Prote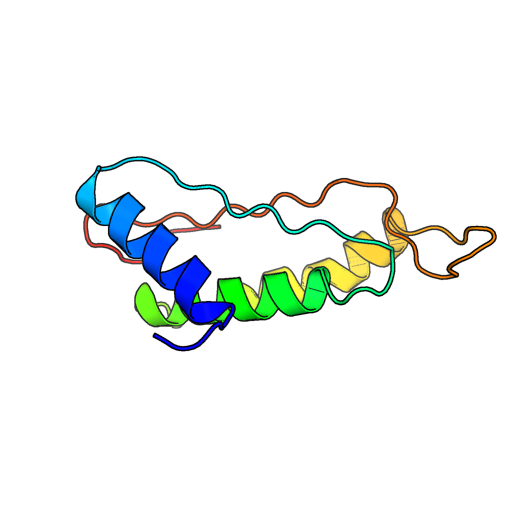in AF-A0A1J3HK10-F1 (afdb_monomer)

Foldseek 3Di:
DDDDLLVVLVVQLVCCLVVVDHDDDDQDDDVPPCSVVSVLVSVVSLCVQQVDPDVPSVVVVVCVVVQQVVAFDCDPVDHRHGPDDDDDDWDHDNVSHTDDD

Structure (mmCIF, N/CA/C/O backbone):
data_AF-A0A1J3HK10-F1
#
_entry.id   AF-A0A1J3HK10-F1
#
loop_
_atom_site.group_PDB
_atom_site.id
_atom_site.type_symbol
_atom_site.label_atom_id
_atom_site.label_alt_id
_atom_site.label_comp_id
_atom_site.label_asym_id
_atom_site.label_entity_id
_atom_site.label_seq_id
_atom_site.pdbx_PDB_ins_code
_atom_site.Cartn_x
_atom_site.Cartn_y
_atom_site.Cartn_z
_atom_site.occupancy
_atom_site.B_iso_or_equiv
_atom_site.auth_seq_id
_atom_site.auth_comp_id
_atom_site.auth_asym_id
_atom_site.auth_atom_id
_atom_site.pdbx_PDB_model_num
ATOM 1 N N . ASP A 1 1 ? -13.371 -15.094 5.479 1.00 63.94 1 ASP A N 1
ATOM 2 C CA . ASP A 1 1 ? -13.364 -14.186 4.315 1.00 63.94 1 ASP A CA 1
ATOM 3 C C . ASP A 1 1 ? -12.588 -14.748 3.144 1.00 63.94 1 ASP A C 1
ATOM 5 O O . ASP A 1 1 ? -11.699 -15.571 3.341 1.00 63.94 1 ASP A O 1
ATOM 9 N N . ALA A 1 2 ? -12.958 -14.339 1.930 1.00 87.38 2 ALA A N 1
ATOM 10 C CA . ALA A 1 2 ? -12.249 -14.712 0.711 1.00 87.38 2 ALA A CA 1
ATOM 11 C C . ALA A 1 2 ? -10.954 -13.885 0.561 1.00 87.38 2 ALA A C 1
ATOM 13 O O . ALA A 1 2 ? -10.940 -12.714 0.951 1.00 87.38 2 ALA A O 1
ATOM 14 N N . PRO A 1 3 ? -9.876 -14.445 -0.015 1.00 94.31 3 PRO A N 1
ATOM 15 C CA . PRO A 1 3 ? -8.631 -13.710 -0.220 1.00 94.31 3 PRO A CA 1
ATOM 16 C C . PRO A 1 3 ? -8.836 -12.471 -1.107 1.00 94.31 3 PRO A C 1
ATOM 18 O O . PRO A 1 3 ? -9.219 -12.592 -2.270 1.00 94.31 3 PRO A O 1
ATOM 21 N N . HIS A 1 4 ? -8.568 -11.281 -0.562 1.00 95.25 4 HIS A N 1
ATOM 22 C CA . HIS A 1 4 ? -8.660 -10.008 -1.280 1.00 95.25 4 HIS A CA 1
ATOM 23 C C . HIS A 1 4 ? -7.724 -8.957 -0.661 1.00 95.25 4 HIS A C 1
ATOM 25 O O . HIS A 1 4 ? -7.487 -8.978 0.546 1.00 95.25 4 HIS A O 1
ATOM 31 N N . VAL A 1 5 ? -7.239 -7.987 -1.448 1.00 96.00 5 VAL A N 1
ATOM 32 C CA . VAL A 1 5 ? -6.398 -6.880 -0.935 1.00 96.00 5 VAL A CA 1
ATOM 33 C C . VAL A 1 5 ? -7.108 -6.072 0.161 1.00 96.00 5 VAL A C 1
ATOM 35 O O . VAL A 1 5 ? -6.494 -5.673 1.145 1.00 96.00 5 VAL A O 1
ATOM 38 N N . TYR A 1 6 ? -8.428 -5.928 0.044 1.00 95.50 6 TYR A N 1
ATOM 39 C CA . TYR A 1 6 ? -9.277 -5.268 1.045 1.00 95.50 6 TYR A CA 1
ATOM 40 C C . TYR A 1 6 ? -9.315 -6.013 2.378 1.00 95.50 6 TYR A C 1
ATOM 42 O O . TYR A 1 6 ? -9.396 -5.372 3.417 1.00 95.50 6 TYR A O 1
ATOM 50 N N . ALA A 1 7 ? -9.206 -7.346 2.372 1.00 96.44 7 ALA A N 1
ATOM 51 C CA . ALA A 1 7 ? -9.159 -8.114 3.614 1.00 96.44 7 ALA A CA 1
ATOM 52 C C . ALA A 1 7 ? -7.873 -7.808 4.400 1.00 96.44 7 ALA A C 1
ATOM 54 O O . ALA A 1 7 ? -7.917 -7.647 5.614 1.00 96.44 7 ALA A O 1
ATOM 55 N N . VAL A 1 8 ? -6.738 -7.655 3.705 1.00 96.62 8 VAL A N 1
ATOM 56 C CA . VAL A 1 8 ? -5.457 -7.274 4.327 1.00 96.62 8 VAL A CA 1
ATOM 57 C C . VAL A 1 8 ? -5.502 -5.833 4.834 1.00 96.62 8 VAL A C 1
ATOM 59 O O . VAL A 1 8 ? -5.103 -5.567 5.964 1.00 96.62 8 VAL A O 1
ATOM 62 N N . ALA A 1 9 ? -6.008 -4.906 4.017 1.00 96.00 9 ALA A N 1
ATOM 63 C CA . ALA A 1 9 ? -6.133 -3.501 4.394 1.00 96.00 9 ALA A CA 1
ATOM 64 C C . ALA A 1 9 ? -7.104 -3.294 5.572 1.00 96.00 9 ALA A C 1
ATOM 66 O O . ALA A 1 9 ? -6.796 -2.537 6.488 1.00 96.00 9 ALA A O 1
ATOM 67 N N . GLY A 1 10 ? -8.236 -4.005 5.582 1.00 95.75 10 GLY A N 1
ATOM 68 C CA . GLY A 1 10 ? -9.207 -3.989 6.677 1.00 95.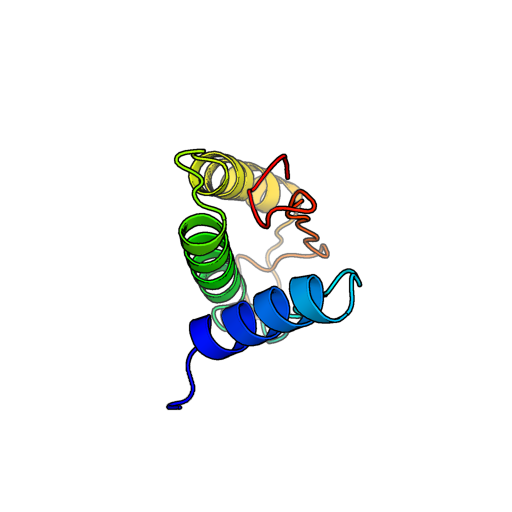75 10 GLY A CA 1
ATOM 69 C C . GLY A 1 10 ? -8.629 -4.543 7.969 1.00 95.75 10 GLY A C 1
ATOM 70 O O . GLY A 1 10 ? -8.681 -3.863 8.983 1.00 95.75 10 GLY A O 1
ATOM 71 N N . ALA A 1 11 ? -7.970 -5.704 7.914 1.00 96.69 11 ALA A N 1
ATOM 72 C CA . ALA A 1 11 ? -7.306 -6.269 9.085 1.00 96.69 11 ALA A CA 1
ATOM 73 C C . ALA A 1 11 ? -6.240 -5.322 9.665 1.00 96.69 11 ALA A C 1
ATOM 75 O O . ALA A 1 11 ? -6.142 -5.182 10.880 1.00 96.69 11 ALA A O 1
ATOM 76 N N . ALA A 1 12 ? -5.468 -4.638 8.812 1.00 97.12 12 ALA A N 1
ATOM 77 C CA . ALA A 1 12 ? -4.508 -3.634 9.262 1.00 97.12 12 ALA A CA 1
ATOM 78 C C . ALA A 1 12 ? -5.201 -2.427 9.920 1.00 97.12 12 ALA A C 1
ATOM 80 O O . ALA A 1 12 ? -4.767 -1.972 10.974 1.00 97.12 12 ALA A O 1
ATOM 81 N N . TYR A 1 13 ? -6.284 -1.913 9.335 1.00 96.44 13 TYR A N 1
ATOM 82 C CA . TYR A 1 13 ? -7.043 -0.808 9.924 1.00 96.44 13 TYR A CA 1
ATOM 83 C C . TYR A 1 13 ? -7.662 -1.192 11.277 1.00 96.44 13 TYR A C 1
ATOM 85 O O . TYR A 1 13 ? -7.507 -0.463 12.256 1.00 96.44 13 TYR A O 1
ATOM 93 N N . ASP A 1 14 ? -8.303 -2.357 11.353 1.00 96.69 14 ASP A N 1
ATOM 94 C CA . ASP A 1 14 ? -8.937 -2.849 12.575 1.00 96.69 14 ASP A CA 1
ATOM 95 C C . ASP A 1 14 ? -7.903 -3.044 13.689 1.00 96.69 14 ASP A C 1
ATOM 97 O O . ASP A 1 14 ? -8.115 -2.603 14.817 1.00 96.69 14 ASP A O 1
ATOM 101 N N . GLU A 1 15 ? -6.746 -3.634 13.371 1.00 97.62 15 GLU A N 1
ATOM 102 C CA . GLU A 1 15 ? -5.661 -3.835 14.334 1.00 97.62 15 GLU A CA 1
ATOM 103 C C . GLU A 1 15 ? -5.042 -2.512 14.797 1.00 97.62 15 GLU A C 1
ATOM 105 O O . GLU A 1 15 ? -4.758 -2.342 15.982 1.00 97.62 15 GLU A O 1
ATOM 110 N N . MET A 1 16 ? -4.878 -1.546 13.886 1.00 97.25 16 MET A N 1
ATOM 111 C CA . MET A 1 16 ? -4.404 -0.202 14.219 1.00 97.25 16 MET A CA 1
ATOM 112 C C . MET A 1 16 ? -5.322 0.478 15.239 1.00 97.25 16 MET A C 1
ATOM 114 O O . MET A 1 16 ? -4.832 1.048 16.212 1.00 97.25 16 MET A O 1
ATOM 118 N N . MET A 1 17 ? -6.639 0.395 15.030 1.00 96.19 17 MET A N 1
ATOM 119 C CA . MET A 1 17 ? -7.640 0.987 15.921 1.00 96.19 17 MET A CA 1
ATOM 120 C C . MET A 1 17 ? -7.776 0.224 17.243 1.00 96.19 17 MET A C 1
ATOM 122 O O . MET A 1 17 ? -8.029 0.833 18.277 1.00 96.19 17 MET A O 1
ATOM 126 N N . ARG A 1 18 ? -7.611 -1.103 17.217 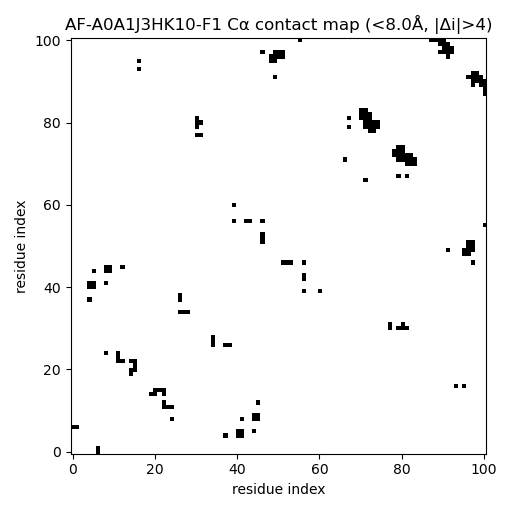1.00 97.19 18 ARG A N 1
ATOM 127 C CA . ARG A 1 18 ? -7.760 -1.983 18.384 1.00 97.19 18 ARG A CA 1
ATOM 128 C C . ARG A 1 18 ? -6.571 -1.912 19.338 1.00 97.19 18 ARG A C 1
ATOM 130 O O . ARG A 1 18 ? -6.767 -1.930 20.548 1.00 97.19 18 ARG A O 1
ATOM 137 N N . GLU A 1 19 ? -5.356 -1.864 18.799 1.00 96.75 19 GLU A N 1
ATOM 138 C CA . GLU A 1 19 ? -4.109 -1.916 19.574 1.00 96.75 19 GLU A CA 1
ATOM 139 C C . GLU A 1 19 ? -3.426 -0.549 19.725 1.00 96.75 19 GLU A C 1
ATOM 141 O O . GLU A 1 19 ? -2.369 -0.470 20.351 1.00 96.75 19 GLU A O 1
ATOM 146 N N . GLU A 1 20 ? -3.985 0.504 19.119 1.00 95.44 20 GLU A N 1
ATOM 147 C CA . GLU A 1 20 ? -3.414 1.860 19.074 1.00 95.44 20 GLU A CA 1
ATOM 148 C C . GLU A 1 20 ? -1.959 1.877 18.559 1.00 95.44 20 GLU A C 1
ATOM 150 O O . GLU A 1 20 ? -1.098 2.624 19.032 1.00 95.44 20 GLU A O 1
ATOM 155 N N . LYS A 1 21 ? -1.663 1.017 17.576 1.00 96.81 21 LYS A N 1
ATOM 156 C CA . LYS A 1 21 ? -0.324 0.842 16.994 1.00 96.81 21 LYS A CA 1
ATOM 157 C C . LYS A 1 21 ? -0.341 1.016 15.486 1.00 96.81 21 LYS A C 1
ATOM 159 O O . LYS A 1 21 ? -1.140 0.395 14.789 1.00 96.81 21 LYS A O 1
ATOM 164 N N . ASN A 1 22 ? 0.622 1.786 14.985 1.00 96.06 22 ASN A N 1
ATOM 165 C CA . ASN A 1 22 ? 0.840 1.971 13.552 1.00 96.06 22 ASN A CA 1
ATOM 166 C C . ASN A 1 22 ? 1.079 0.627 12.851 1.00 96.06 22 ASN A C 1
ATOM 168 O O . ASN A 1 22 ? 1.820 -0.220 13.352 1.00 96.06 22 ASN A O 1
ATOM 172 N N . GLN A 1 23 ? 0.492 0.470 11.666 1.00 97.69 23 GLN A N 1
ATOM 173 C CA . GLN A 1 23 ? 0.612 -0.734 10.847 1.00 97.69 23 GLN A CA 1
ATOM 174 C C . GLN A 1 23 ? 1.389 -0.451 9.566 1.00 97.69 23 GLN A C 1
ATOM 176 O O . GLN A 1 23 ? 1.457 0.683 9.094 1.00 97.69 23 GLN A O 1
ATOM 181 N N . SER A 1 24 ? 1.966 -1.501 8.985 1.00 96.69 24 SER A N 1
ATOM 182 C CA . SER A 1 24 ? 2.646 -1.417 7.693 1.00 96.69 24 SER A CA 1
ATOM 183 C C . SER A 1 24 ? 2.199 -2.551 6.782 1.00 96.69 24 SER A C 1
ATOM 185 O O . SER A 1 24 ? 2.130 -3.707 7.198 1.00 96.69 24 SER A O 1
ATOM 187 N N 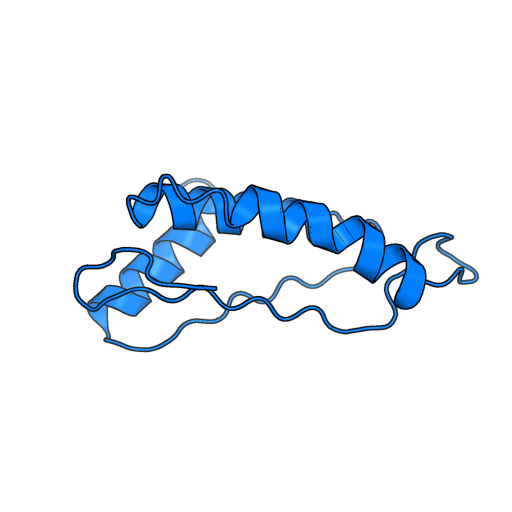. ILE A 1 25 ? 1.898 -2.214 5.529 1.00 96.12 25 ILE A N 1
ATOM 188 C CA . ILE A 1 25 ? 1.575 -3.178 4.478 1.00 96.12 25 ILE A CA 1
ATOM 189 C C . ILE A 1 25 ? 2.742 -3.182 3.497 1.00 96.12 25 ILE A C 1
ATOM 191 O O . ILE A 1 25 ? 3.054 -2.163 2.881 1.00 96.12 25 ILE A O 1
ATOM 195 N N . ILE A 1 26 ? 3.395 -4.333 3.349 1.00 96.06 26 ILE A N 1
ATOM 196 C CA . ILE A 1 26 ? 4.548 -4.493 2.461 1.00 96.06 26 ILE A CA 1
ATOM 197 C C . ILE A 1 26 ? 4.099 -5.221 1.198 1.00 96.06 26 ILE A C 1
ATOM 199 O O . ILE A 1 26 ? 3.666 -6.370 1.252 1.00 96.06 26 ILE A O 1
ATOM 203 N N . ILE A 1 27 ? 4.240 -4.558 0.048 1.00 94.56 27 ILE A N 1
ATOM 204 C CA . ILE A 1 27 ? 3.912 -5.124 -1.263 1.00 94.56 27 ILE A CA 1
ATOM 205 C C . ILE A 1 27 ? 5.213 -5.378 -2.021 1.00 94.56 27 ILE A C 1
ATOM 207 O O . ILE A 1 27 ? 5.907 -4.451 -2.440 1.00 94.56 27 ILE A O 1
ATOM 211 N N . SER A 1 28 ? 5.542 -6.652 -2.205 1.00 93.44 28 SER A N 1
ATOM 212 C CA . SER A 1 28 ? 6.754 -7.107 -2.885 1.00 93.44 28 SER A CA 1
ATOM 213 C C . SER A 1 28 ? 6.420 -7.907 -4.147 1.00 93.44 28 SER A C 1
ATOM 215 O O . SER A 1 28 ? 5.276 -8.285 -4.386 1.00 93.44 28 SER A O 1
ATOM 217 N N . GLY A 1 29 ? 7.420 -8.104 -5.008 1.00 90.94 29 GLY A N 1
ATOM 218 C CA . GLY A 1 29 ? 7.269 -8.820 -6.274 1.00 90.94 29 GLY A CA 1
ATOM 219 C C . GLY A 1 29 ? 8.125 -8.236 -7.393 1.00 90.94 29 GLY A C 1
ATOM 220 O O . GLY A 1 29 ? 8.661 -7.127 -7.286 1.00 90.94 29 GLY A O 1
ATOM 221 N N . GLU A 1 30 ? 8.235 -8.969 -8.495 1.00 86.88 30 GLU A N 1
ATOM 222 C CA . GLU A 1 30 ? 8.994 -8.539 -9.669 1.00 86.88 30 GLU A CA 1
ATOM 223 C C . GLU A 1 30 ? 8.381 -7.300 -10.340 1.00 86.88 30 GLU A C 1
ATOM 225 O O . GLU A 1 30 ? 7.241 -6.891 -10.080 1.00 86.88 30 GLU A O 1
ATOM 230 N N . SER A 1 31 ? 9.169 -6.627 -11.175 1.00 81.12 31 SER A N 1
ATOM 231 C CA . SER A 1 31 ? 8.688 -5.461 -11.912 1.00 81.12 31 SER A CA 1
ATOM 232 C C . SER A 1 31 ? 7.600 -5.880 -12.907 1.00 81.12 31 SER A C 1
ATOM 234 O O . SER A 1 31 ? 7.828 -6.772 -13.717 1.00 81.12 31 SER A O 1
ATOM 236 N N . GLY A 1 32 ? 6.424 -5.246 -12.842 1.00 79.56 32 GLY A N 1
ATOM 237 C CA . GLY A 1 32 ? 5.233 -5.641 -13.609 1.00 79.56 32 GLY A CA 1
ATOM 238 C C . GLY A 1 32 ? 4.264 -6.586 -12.882 1.00 79.56 32 GLY A C 1
ATOM 239 O O . GLY A 1 32 ? 3.159 -6.786 -13.364 1.00 79.56 32 GLY A O 1
ATOM 240 N N . ALA A 1 33 ? 4.598 -7.093 -11.688 1.00 87.88 33 ALA A N 1
ATOM 241 C CA . ALA A 1 33 ? 3.743 -8.019 -10.927 1.00 87.88 33 ALA A CA 1
ATOM 242 C C . ALA A 1 33 ? 2.477 -7.387 -10.296 1.00 87.88 33 A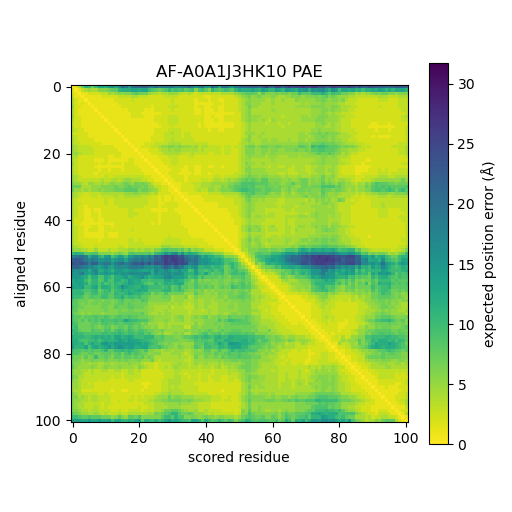LA A C 1
ATOM 244 O O . ALA A 1 33 ? 1.823 -8.015 -9.471 1.00 87.88 33 ALA A O 1
ATOM 245 N N . GLY A 1 34 ? 2.151 -6.132 -10.624 1.00 89.56 34 GLY A N 1
ATOM 246 C CA . GLY A 1 34 ? 0.960 -5.444 -10.107 1.00 89.56 34 GLY A CA 1
ATOM 247 C C . GLY A 1 34 ? 1.134 -4.702 -8.776 1.00 89.56 34 GLY A C 1
ATOM 248 O O . GLY A 1 34 ? 0.149 -4.225 -8.232 1.00 89.56 34 GLY A O 1
ATOM 249 N N . LYS A 1 35 ? 2.362 -4.538 -8.256 1.00 90.50 35 LYS A N 1
ATOM 250 C CA . LYS A 1 35 ? 2.611 -3.874 -6.955 1.00 90.50 35 LYS A CA 1
ATOM 251 C C . LYS A 1 35 ? 1.938 -2.499 -6.817 1.00 90.50 35 LYS A C 1
ATOM 253 O O . LYS A 1 35 ? 1.295 -2.233 -5.806 1.00 90.50 35 LYS A O 1
ATOM 258 N N . THR A 1 36 ? 2.089 -1.643 -7.829 1.00 85.62 36 THR A N 1
ATOM 259 C CA . THR A 1 36 ? 1.521 -0.284 -7.847 1.00 85.62 36 THR A CA 1
ATOM 260 C C . THR A 1 36 ? -0.007 -0.309 -7.833 1.00 85.62 36 THR A C 1
ATOM 262 O O . THR A 1 36 ? -0.620 0.439 -7.075 1.00 85.62 36 THR A O 1
ATOM 265 N N . G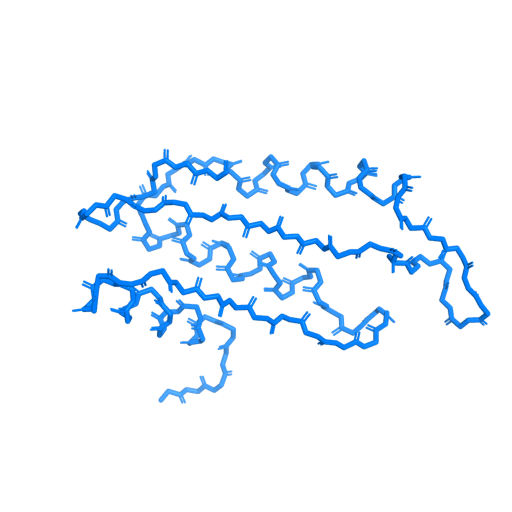LU A 1 37 ? -0.620 -1.208 -8.605 1.00 87.31 37 GLU A N 1
ATOM 266 C CA . GLU A 1 37 ? -2.078 -1.369 -8.647 1.00 87.31 37 GLU A CA 1
ATOM 267 C C . GLU A 1 37 ? -2.619 -1.925 -7.326 1.00 87.31 37 GLU A C 1
ATOM 269 O O . GLU A 1 37 ? -3.597 -1.412 -6.792 1.00 87.31 37 GLU A O 1
ATOM 274 N N . THR A 1 38 ? -1.945 -2.913 -6.732 1.00 93.00 38 THR A N 1
ATOM 275 C CA . THR A 1 38 ? -2.312 -3.441 -5.410 1.00 93.00 38 THR A CA 1
ATOM 276 C C . THR A 1 38 ? -2.245 -2.354 -4.337 1.00 93.00 38 THR A C 1
ATOM 278 O O . THR A 1 38 ? -3.158 -2.251 -3.520 1.00 93.00 38 THR A O 1
ATOM 281 N N . ALA A 1 39 ? -1.204 -1.513 -4.353 1.00 90.75 39 ALA A N 1
ATOM 282 C CA . ALA A 1 39 ? -1.080 -0.395 -3.419 1.00 90.75 39 ALA A CA 1
ATOM 283 C C . ALA A 1 39 ? -2.237 0.600 -3.582 1.00 90.75 39 ALA A C 1
ATOM 285 O O . ALA A 1 39 ? -2.834 1.009 -2.592 1.00 90.75 39 ALA A O 1
ATOM 286 N N . LYS A 1 40 ? -2.597 0.935 -4.827 1.00 87.38 40 LYS A N 1
ATOM 287 C CA . LYS A 1 40 ? -3.732 1.811 -5.148 1.00 87.38 40 LYS A CA 1
ATOM 288 C C . LYS A 1 40 ? -5.053 1.288 -4.580 1.00 87.38 40 LYS A C 1
ATOM 290 O O . LYS A 1 40 ? -5.765 2.044 -3.933 1.00 87.38 40 LYS A O 1
ATOM 295 N N . TYR A 1 41 ? -5.368 0.008 -4.775 1.00 91.62 41 TYR A N 1
ATOM 296 C CA . TYR A 1 41 ? -6.599 -0.579 -4.233 1.00 91.62 41 TYR A CA 1
ATOM 297 C C . TYR A 1 41 ? -6.608 -0.630 -2.700 1.00 91.62 41 TYR A C 1
ATOM 299 O O . TYR A 1 41 ? -7.654 -0.428 -2.086 1.00 91.62 41 TYR A O 1
ATOM 307 N N . ALA A 1 42 ? -5.458 -0.884 -2.068 1.00 92.75 42 ALA A N 1
ATOM 308 C CA . ALA A 1 42 ? -5.351 -0.843 -0.611 1.00 92.75 42 ALA A CA 1
ATOM 309 C C . ALA A 1 42 ? -5.628 0.567 -0.059 1.00 92.75 42 ALA A C 1
ATOM 311 O O . ALA A 1 42 ? -6.373 0.694 0.910 1.00 92.75 42 ALA A O 1
ATOM 312 N N . MET A 1 43 ? -5.081 1.611 -0.694 1.00 89.62 43 MET A N 1
ATOM 313 C CA . MET A 1 43 ? -5.320 3.005 -0.297 1.00 89.62 43 MET A CA 1
ATOM 314 C C . MET A 1 43 ? -6.787 3.407 -0.480 1.00 89.62 43 MET A C 1
ATOM 316 O O . MET A 1 43 ? -7.395 3.843 0.489 1.00 89.62 43 MET A O 1
ATOM 320 N N . GLN A 1 44 ? -7.393 3.112 -1.637 1.00 88.38 44 GLN A N 1
ATOM 321 C CA . GLN A 1 44 ? -8.824 3.351 -1.899 1.00 88.38 44 GLN A CA 1
ATOM 322 C C . GLN A 1 44 ? -9.735 2.776 -0.815 1.00 88.38 44 GLN A C 1
ATOM 324 O O . GLN A 1 44 ? -10.707 3.398 -0.386 1.00 88.38 44 GLN A O 1
ATOM 329 N N . TYR A 1 45 ? -9.424 1.562 -0.366 1.00 91.88 45 TYR A N 1
ATOM 330 C CA . TYR A 1 45 ? -10.197 0.905 0.676 1.00 91.88 45 TYR A CA 1
ATOM 331 C C . TYR A 1 45 ? -10.012 1.573 2.045 1.00 91.88 45 TYR A C 1
ATOM 333 O O . TYR A 1 45 ? -10.988 1.816 2.754 1.00 91.88 45 TYR A O 1
ATOM 341 N N . LEU A 1 46 ? -8.771 1.910 2.402 1.00 91.50 46 LEU A N 1
ATOM 342 C CA . LEU A 1 46 ? -8.442 2.635 3.631 1.00 91.50 46 LEU A CA 1
ATOM 343 C C . LEU A 1 46 ? -9.079 4.035 3.668 1.00 91.50 46 LEU A C 1
ATOM 345 O O . LEU A 1 46 ? -9.555 4.466 4.718 1.00 91.50 46 LEU A O 1
ATOM 349 N N . GLU A 1 47 ? -9.161 4.711 2.522 1.00 87.94 47 GLU A N 1
ATOM 350 C CA . GLU A 1 47 ? -9.860 5.989 2.373 1.00 87.94 47 GLU A CA 1
ATOM 351 C C . GLU A 1 47 ? -11.359 5.882 2.619 1.00 87.94 47 GLU A C 1
ATOM 353 O O . GLU A 1 47 ? -11.925 6.675 3.383 1.00 87.94 47 GLU A O 1
ATOM 358 N N . ALA A 1 48 ? -11.985 4.861 2.033 1.00 89.06 48 ALA A N 1
ATOM 359 C CA . ALA A 1 48 ? -13.400 4.584 2.230 1.00 89.06 48 ALA A CA 1
ATOM 360 C C . ALA A 1 48 ? -13.730 4.295 3.706 1.00 89.06 48 ALA A C 1
ATOM 362 O O . ALA A 1 48 ? -14.738 4.792 4.213 1.00 89.06 48 ALA A O 1
ATOM 363 N N . LEU A 1 49 ? -12.874 3.546 4.412 1.00 89.56 49 LEU A N 1
ATOM 364 C CA . LEU A 1 49 ? -13.035 3.272 5.847 1.00 89.56 49 LEU A CA 1
ATOM 365 C C . LEU A 1 49 ? -12.857 4.526 6.709 1.00 89.56 49 LEU A C 1
ATOM 367 O O . LEU A 1 49 ? -13.629 4.754 7.639 1.00 89.56 49 LEU A O 1
ATOM 371 N N . GLY A 1 50 ? -11.876 5.365 6.376 1.00 85.06 50 GLY A N 1
ATOM 372 C CA . GLY A 1 50 ? -11.558 6.580 7.122 1.00 85.06 50 GLY A CA 1
ATOM 373 C C . GLY A 1 50 ? -12.536 7.742 6.936 1.00 85.06 50 GLY A C 1
ATOM 374 O O . GLY A 1 50 ? -12.276 8.843 7.432 1.00 85.06 50 GLY A O 1
ATOM 375 N N . GLY A 1 51 ? -13.637 7.539 6.203 1.00 77.38 51 GLY A N 1
ATOM 376 C CA . GLY A 1 51 ? -14.652 8.560 5.929 1.00 77.38 51 GLY A CA 1
ATOM 377 C C . GLY A 1 51 ? -14.125 9.751 5.122 1.00 77.38 51 GLY A C 1
ATOM 378 O O . GLY A 1 51 ? -14.683 10.848 5.208 1.00 77.38 51 GLY A O 1
ATOM 379 N N . GLY A 1 52 ? -13.029 9.563 4.384 1.00 63.81 52 GLY A N 1
ATOM 380 C CA . GLY A 1 52 ? -12.391 10.611 3.602 1.00 63.81 52 GLY A CA 1
ATOM 381 C C . GLY A 1 52 ? -13.065 10.788 2.243 1.00 63.81 52 GLY A C 1
ATOM 382 O O . GLY A 1 52 ? -13.035 9.893 1.414 1.00 63.81 52 GLY A O 1
ATOM 383 N N . SER A 1 53 ? -13.602 11.981 1.972 1.00 57.75 53 SER A N 1
ATOM 384 C CA . SER A 1 53 ? -13.803 12.483 0.596 1.00 57.75 53 SER A CA 1
ATOM 385 C C . SER A 1 53 ? -12.541 13.195 0.078 1.00 57.75 53 SER A C 1
ATOM 387 O O . SER A 1 53 ? -12.598 14.008 -0.849 1.00 57.75 53 SER A O 1
ATOM 389 N N . PHE A 1 54 ? -11.406 12.974 0.738 1.00 57.84 54 PHE A N 1
ATOM 390 C CA . PHE A 1 54 ? -10.144 13.588 0.377 1.00 57.84 54 PHE A CA 1
ATOM 391 C C . PHE A 1 54 ? -9.587 12.823 -0.811 1.00 57.84 54 PHE A C 1
ATOM 393 O O . PHE A 1 54 ? -9.306 11.642 -0.697 1.00 57.84 54 PHE A O 1
ATOM 400 N N . GLY A 1 55 ? -9.425 13.492 -1.951 1.00 61.00 55 GLY A N 1
ATOM 401 C CA . GLY A 1 55 ? -8.774 12.932 -3.136 1.00 61.00 55 GLY A CA 1
ATOM 402 C C . GLY A 1 55 ? -7.268 12.718 -2.951 1.00 61.00 55 GLY A C 1
ATOM 403 O O . GLY A 1 55 ? -6.515 13.017 -3.875 1.00 61.00 55 GLY A O 1
ATOM 404 N N . VAL A 1 56 ? -6.841 12.243 -1.778 1.00 64.50 56 VAL A N 1
ATOM 405 C CA . VAL A 1 56 ? -5.464 11.866 -1.446 1.00 64.50 56 VAL A CA 1
ATOM 406 C C . VAL A 1 56 ? -5.008 10.774 -2.408 1.00 64.50 56 VAL A C 1
ATOM 408 O O . VAL A 1 56 ? -3.964 10.933 -3.034 1.00 64.50 56 VAL A O 1
ATOM 411 N N . ASP A 1 57 ? -5.852 9.785 -2.696 1.00 65.44 57 ASP A N 1
ATOM 412 C CA . ASP A 1 57 ? -5.656 8.832 -3.785 1.00 65.44 57 ASP A CA 1
ATOM 413 C C . ASP A 1 57 ? -5.365 9.527 -5.113 1.00 65.44 57 ASP A C 1
ATOM 415 O O . ASP A 1 57 ? -4.450 9.150 -5.840 1.00 65.44 57 ASP A O 1
ATOM 419 N N . ASN A 1 58 ? -6.123 10.569 -5.452 1.00 65.75 58 ASN A N 1
ATOM 420 C CA . ASN A 1 58 ? -5.968 11.261 -6.726 1.00 65.75 58 ASN A CA 1
ATOM 421 C C . ASN A 1 58 ? -4.654 12.060 -6.783 1.00 65.75 58 ASN A C 1
ATOM 423 O O . ASN A 1 58 ? -4.022 12.124 -7.835 1.00 65.75 58 ASN A O 1
ATOM 427 N N . GLU A 1 59 ? -4.210 12.652 -5.674 1.00 69.44 59 GLU A N 1
ATOM 428 C CA . GLU A 1 59 ? -2.910 13.327 -5.595 1.00 69.44 59 GLU A CA 1
ATOM 429 C C . GLU A 1 59 ? -1.749 12.333 -5.620 1.00 69.44 59 GLU A C 1
ATOM 431 O O . GLU A 1 59 ? -0.831 12.483 -6.428 1.00 69.44 59 GLU A O 1
ATOM 436 N N . ILE A 1 60 ? -1.821 11.257 -4.837 1.00 69.81 60 ILE A N 1
ATOM 437 C CA . ILE A 1 60 ? -0.817 10.192 -4.823 1.00 69.81 60 ILE A CA 1
ATOM 438 C C . ILE A 1 60 ? -0.710 9.540 -6.207 1.00 69.81 60 ILE A C 1
ATOM 440 O O . ILE A 1 60 ? 0.398 9.318 -6.703 1.00 69.81 60 ILE A O 1
ATOM 444 N N . LEU A 1 61 ? -1.831 9.289 -6.886 1.00 70.12 61 LEU A N 1
ATOM 445 C CA . LEU A 1 61 ? -1.834 8.769 -8.254 1.00 70.12 61 LEU A CA 1
ATOM 446 C C . LEU A 1 61 ? -1.211 9.755 -9.245 1.00 70.12 61 LEU A C 1
ATOM 448 O O . LEU A 1 61 ? -0.461 9.328 -10.122 1.00 70.12 61 LEU A O 1
ATOM 452 N N . LYS A 1 62 ? -1.442 11.064 -9.088 1.00 76.69 62 LYS A N 1
ATOM 453 C CA . LYS A 1 62 ? -0.778 12.088 -9.912 1.00 76.69 62 LYS A CA 1
ATOM 454 C C . LYS A 1 62 ? 0.735 12.110 -9.695 1.00 76.69 62 LYS A C 1
ATOM 456 O O . LYS A 1 62 ? 1.473 12.305 -10.661 1.00 76.69 62 LYS A O 1
ATOM 461 N N . THR A 1 63 ? 1.218 11.852 -8.475 1.00 81.56 63 THR A N 1
ATOM 462 C CA . THR A 1 63 ? 2.669 11.794 -8.214 1.00 81.56 63 THR A CA 1
ATOM 463 C C . THR A 1 63 ? 3.362 10.613 -8.890 1.00 81.56 63 THR A C 1
ATOM 465 O O . THR A 1 63 ? 4.561 10.708 -9.143 1.00 81.56 63 THR A O 1
ATOM 468 N N . ASN A 1 64 ? 2.645 9.537 -9.254 1.00 81.38 64 ASN A N 1
ATOM 469 C CA . ASN A 1 64 ? 3.260 8.382 -9.919 1.00 81.38 64 ASN A CA 1
ATOM 470 C C . ASN A 1 64 ? 3.987 8.787 -11.197 1.00 81.38 64 ASN A C 1
ATOM 472 O O . ASN A 1 64 ? 5.129 8.397 -11.367 1.00 81.38 64 ASN A O 1
ATOM 476 N N . CYS A 1 65 ? 3.391 9.630 -12.043 1.00 85.88 65 CYS A N 1
ATOM 477 C CA . CYS A 1 65 ? 4.040 10.078 -13.280 1.00 85.88 65 CYS A CA 1
ATOM 478 C C . CYS A 1 65 ? 5.409 10.736 -13.011 1.00 85.88 65 CYS A C 1
ATOM 480 O O . CYS A 1 65 ? 6.393 10.447 -13.689 1.00 85.88 65 CYS A O 1
ATOM 482 N N . ILE A 1 66 ? 5.492 11.564 -11.965 1.00 89.19 66 ILE A N 1
ATOM 483 C CA . ILE A 1 66 ? 6.736 12.226 -11.550 1.00 89.19 66 ILE A CA 1
ATOM 484 C C . ILE A 1 66 ? 7.733 11.187 -11.024 1.00 89.19 66 ILE A C 1
ATOM 486 O O . ILE A 1 66 ? 8.889 11.162 -11.442 1.00 89.19 66 ILE A O 1
ATOM 490 N N . LEU A 1 67 ? 7.288 10.301 -10.132 1.00 87.94 67 LEU A N 1
ATOM 491 C CA . LEU A 1 67 ? 8.136 9.260 -9.553 1.00 87.94 67 LEU A CA 1
ATOM 492 C C . LEU A 1 67 ? 8.646 8.270 -10.606 1.00 87.94 67 LEU A C 1
ATOM 494 O O . LEU A 1 67 ? 9.777 7.809 -10.504 1.00 87.94 67 LEU A O 1
ATOM 498 N N . GLU A 1 68 ? 7.849 7.970 -11.627 1.00 87.50 68 GLU A N 1
ATOM 499 C CA . GLU A 1 68 ? 8.271 7.142 -12.751 1.00 87.50 68 GLU A CA 1
ATOM 500 C C . GLU A 1 68 ? 9.312 7.869 -13.606 1.00 87.50 68 GLU A C 1
ATOM 502 O O . GLU A 1 68 ? 10.352 7.290 -13.908 1.00 87.50 68 GLU A O 1
ATOM 507 N N . ALA A 1 69 ? 9.097 9.151 -13.919 1.00 90.25 69 ALA A N 1
ATOM 508 C CA . ALA A 1 69 ? 10.034 9.938 -14.719 1.00 90.25 69 ALA A CA 1
ATOM 509 C C . ALA A 1 69 ? 11.433 10.057 -14.083 1.00 90.25 69 ALA A C 1
ATOM 511 O O . ALA A 1 69 ? 12.432 10.039 -14.798 1.00 90.25 69 ALA A O 1
ATOM 512 N N . PHE A 1 70 ? 11.514 10.169 -12.752 1.00 93.38 70 PHE A N 1
ATOM 513 C CA . PHE A 1 70 ? 12.790 10.301 -12.035 1.00 93.38 70 PHE A CA 1
ATOM 514 C C . PHE A 1 70 ? 13.351 8.979 -11.497 1.00 93.38 70 PHE A C 1
ATOM 516 O O . PHE A 1 70 ? 14.563 8.843 -11.337 1.00 93.38 70 PHE A O 1
ATOM 523 N N . GLY A 1 71 ? 12.484 8.029 -11.155 1.00 90.50 71 GLY A N 1
ATOM 524 C CA . GLY A 1 71 ? 12.840 6.848 -10.370 1.00 90.50 71 GLY A CA 1
ATOM 525 C C . GLY A 1 71 ? 12.793 5.530 -11.136 1.00 90.50 71 GLY A C 1
ATOM 526 O O . GLY A 1 71 ? 13.3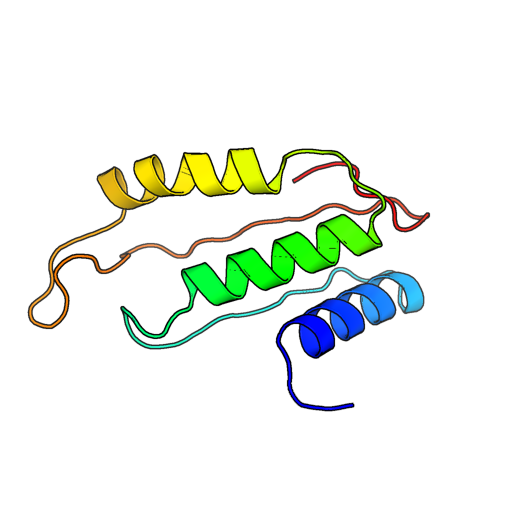01 4.520 -10.629 1.00 90.50 71 GLY A O 1
ATOM 527 N N . ASN A 1 72 ? 12.209 5.502 -12.336 1.00 89.88 72 ASN A N 1
ATOM 528 C CA . ASN A 1 72 ? 12.204 4.302 -13.160 1.00 89.88 72 ASN A CA 1
ATOM 529 C C . ASN A 1 72 ? 13.380 4.294 -14.133 1.00 89.88 72 ASN A C 1
ATOM 531 O O . ASN A 1 72 ? 13.828 5.320 -14.639 1.00 89.88 72 ASN A O 1
ATOM 535 N N . ALA A 1 73 ? 13.877 3.093 -14.404 1.00 90.19 73 ALA A N 1
ATOM 536 C CA . ALA A 1 73 ? 14.910 2.865 -15.394 1.00 90.19 73 ALA A CA 1
ATOM 537 C C . ALA A 1 73 ? 14.590 1.622 -16.219 1.00 90.19 73 ALA A C 1
ATOM 539 O O . ALA A 1 73 ? 14.027 0.638 -15.722 1.00 90.19 73 ALA A O 1
ATOM 540 N N . LYS A 1 74 ? 15.043 1.646 -17.471 1.00 91.31 74 LYS A N 1
ATOM 541 C CA . LYS A 1 74 ? 15.105 0.451 -18.299 1.00 91.31 74 LYS A CA 1
ATOM 542 C C . LYS A 1 74 ? 16.170 -0.500 -17.757 1.00 91.31 74 LYS A C 1
ATOM 544 O O . LYS A 1 74 ? 17.308 -0.119 -17.498 1.00 91.31 74 LYS A O 1
ATOM 549 N N . THR A 1 75 ? 15.792 -1.762 -17.626 1.00 86.75 75 THR A N 1
ATOM 550 C CA . THR A 1 75 ? 16.670 -2.883 -17.278 1.00 86.75 75 THR A CA 1
ATOM 551 C C . THR A 1 75 ? 16.687 -3.888 -18.428 1.00 86.75 75 THR A C 1
ATOM 553 O O . THR A 1 75 ? 15.933 -3.760 -19.388 1.00 86.75 75 THR A O 1
ATOM 556 N N . SER A 1 76 ? 17.508 -4.933 -18.332 1.00 89.06 76 SER A N 1
ATOM 557 C CA . SER A 1 76 ? 17.523 -6.010 -19.331 1.00 89.06 76 SER A CA 1
ATOM 558 C C . SER A 1 76 ? 16.211 -6.802 -19.423 1.00 89.06 76 SER A C 1
ATOM 560 O O . SER A 1 76 ? 15.987 -7.465 -20.430 1.00 89.06 76 SER A O 1
ATOM 562 N N . ARG A 1 77 ? 15.353 -6.759 -18.391 1.00 83.19 77 ARG A N 1
ATOM 563 C CA . ARG A 1 77 ? 14.117 -7.563 -18.300 1.00 83.19 77 ARG A CA 1
ATOM 564 C C . ARG A 1 77 ? 12.828 -6.741 -18.253 1.00 83.19 77 ARG A C 1
ATOM 566 O O . ARG A 1 77 ? 11.752 -7.310 -18.384 1.00 83.19 77 ARG A O 1
ATOM 573 N N . ASN A 1 78 ? 12.917 -5.435 -18.014 1.00 80.38 78 ASN A N 1
ATOM 574 C CA . ASN A 1 78 ? 11.758 -4.556 -17.892 1.00 80.38 78 ASN A CA 1
ATOM 575 C C . ASN A 1 78 ? 12.140 -3.117 -18.263 1.00 80.38 78 ASN A C 1
ATOM 577 O O . ASN A 1 78 ? 13.103 -2.578 -17.711 1.00 80.38 78 ASN A O 1
ATOM 581 N N . ASP A 1 79 ? 11.373 -2.510 -19.167 1.00 85.81 79 ASP A N 1
ATOM 582 C CA . ASP A 1 79 ? 11.592 -1.152 -19.670 1.00 85.81 79 ASP A CA 1
ATOM 583 C C . ASP A 1 79 ? 11.184 -0.039 -18.685 1.00 85.81 79 ASP A C 1
ATOM 585 O O . ASP A 1 79 ? 11.680 1.076 -18.809 1.00 85.81 79 ASP A O 1
ATOM 589 N N . ASN A 1 80 ? 10.344 -0.333 -17.686 1.00 84.00 80 ASN A N 1
ATOM 590 C CA . ASN A 1 80 ? 9.827 0.628 -16.706 1.00 84.00 80 ASN A CA 1
ATOM 591 C C . ASN A 1 80 ? 9.997 0.116 -15.259 1.00 84.00 80 ASN A C 1
ATOM 593 O O . ASN A 1 80 ? 9.034 -0.010 -14.504 1.00 84.00 80 ASN A O 1
ATOM 597 N N . SER A 1 81 ? 11.224 -0.255 -14.870 1.00 84.12 81 SER A N 1
ATOM 598 C CA . SER A 1 81 ? 11.495 -0.785 -13.528 1.00 84.12 81 SER A CA 1
ATOM 599 C C . SER A 1 81 ? 11.808 0.332 -12.539 1.00 84.12 81 SER A C 1
ATOM 601 O O . SER A 1 81 ? 12.850 0.977 -12.648 1.00 84.12 81 SER A O 1
ATOM 603 N N . SER A 1 82 ? 10.998 0.474 -11.489 1.00 88.00 82 SER A N 1
ATOM 604 C CA . SER A 1 82 ? 11.331 1.348 -10.358 1.00 88.00 82 SER A CA 1
ATOM 605 C C . SER A 1 82 ? 12.630 0.909 -9.681 1.00 88.00 82 SER A C 1
ATOM 607 O O . SER A 1 82 ? 12.831 -0.278 -9.398 1.00 88.00 82 SER A O 1
ATOM 609 N N . ARG A 1 83 ? 13.529 1.868 -9.441 1.00 90.06 83 ARG A N 1
ATOM 610 C CA . ARG A 1 83 ? 14.830 1.675 -8.773 1.00 90.06 83 ARG A CA 1
ATOM 611 C C . ARG A 1 83 ? 14.896 2.353 -7.401 1.00 90.06 83 ARG A C 1
ATOM 613 O O . ARG A 1 83 ? 15.978 2.570 -6.868 1.00 90.06 83 ARG A O 1
ATOM 620 N N . PHE A 1 84 ? 13.733 2.645 -6.832 1.00 89.19 84 PHE A N 1
ATOM 621 C CA . PHE A 1 84 ? 13.546 3.253 -5.521 1.00 89.19 84 PHE A CA 1
ATOM 622 C C . PHE A 1 84 ? 12.499 2.467 -4.724 1.00 89.19 84 PHE A C 1
ATOM 624 O O . PHE A 1 84 ? 11.653 1.775 -5.296 1.00 89.19 84 PHE A O 1
ATOM 631 N N . GLY A 1 85 ? 12.557 2.576 -3.397 1.00 87.56 85 GLY A N 1
ATOM 632 C CA . GLY A 1 85 ? 11.468 2.146 -2.524 1.00 87.56 85 GLY A CA 1
ATOM 633 C C . GLY A 1 85 ? 10.419 3.249 -2.430 1.00 87.56 85 GLY A C 1
ATOM 634 O O . GLY A 1 85 ? 10.769 4.398 -2.169 1.00 87.56 85 GLY A O 1
ATOM 635 N N . LYS A 1 86 ? 9.143 2.911 -2.635 1.00 87.69 86 LYS A N 1
ATOM 636 C CA . LYS A 1 86 ? 8.028 3.846 -2.449 1.00 87.69 86 LYS A CA 1
ATOM 637 C C . LYS A 1 86 ? 7.386 3.599 -1.084 1.00 87.69 86 LYS A C 1
ATOM 639 O O . LYS A 1 86 ? 6.760 2.561 -0.893 1.00 87.69 86 LYS A O 1
ATOM 644 N N . LEU A 1 87 ? 7.544 4.546 -0.162 1.00 89.44 87 LEU A N 1
ATOM 645 C CA . LEU A 1 87 ? 6.829 4.576 1.113 1.00 89.44 87 LEU A CA 1
ATOM 646 C C . LEU A 1 87 ? 5.703 5.607 1.013 1.00 89.44 87 LEU A C 1
ATOM 648 O O . LEU A 1 87 ? 5.945 6.735 0.593 1.00 89.44 87 LEU A O 1
ATOM 652 N N . MET A 1 88 ? 4.489 5.204 1.374 1.00 87.12 88 MET A N 1
ATOM 653 C CA . MET A 1 88 ? 3.325 6.083 1.482 1.00 87.12 88 MET A CA 1
ATOM 654 C C . MET A 1 88 ? 2.751 5.895 2.879 1.00 87.12 88 MET A C 1
ATOM 656 O O . MET A 1 88 ? 2.571 4.757 3.314 1.00 87.12 88 MET A O 1
ATOM 660 N N . GLU A 1 89 ? 2.513 6.995 3.580 1.00 89.19 89 GLU A N 1
ATOM 661 C CA . GLU A 1 89 ? 1.948 6.998 4.924 1.00 89.19 89 GLU A CA 1
ATOM 662 C C . GLU A 1 89 ? 0.505 7.495 4.828 1.00 89.19 89 GLU A C 1
ATOM 664 O O . GLU A 1 89 ? 0.224 8.422 4.082 1.00 89.19 89 GLU A O 1
ATOM 669 N N . ILE A 1 90 ? -0.423 6.865 5.548 1.00 88.81 90 ILE A N 1
ATOM 670 C 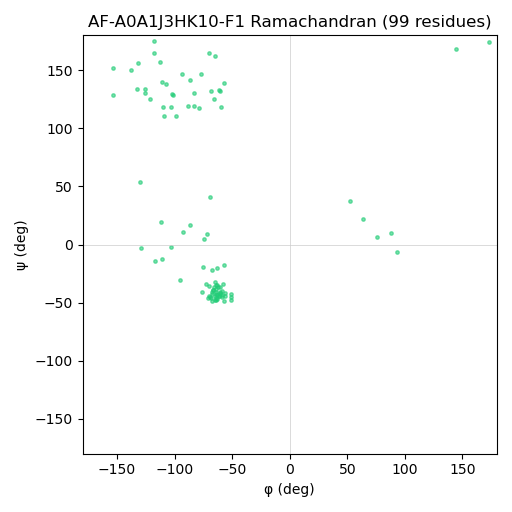CA . ILE A 1 90 ? -1.789 7.373 5.708 1.00 88.81 90 ILE A CA 1
ATOM 671 C C . ILE A 1 90 ? -2.005 7.547 7.199 1.00 88.81 90 ILE A C 1
ATOM 673 O O . ILE A 1 90 ? -1.801 6.615 7.979 1.00 88.81 90 ILE A O 1
ATOM 677 N N . ARG A 1 91 ? -2.400 8.753 7.598 1.00 90.62 91 ARG A N 1
ATOM 678 C CA . ARG A 1 91 ? -2.607 9.106 8.998 1.00 90.62 91 ARG A CA 1
ATOM 679 C C . ARG A 1 91 ? -4.082 9.085 9.329 1.00 90.62 91 ARG A C 1
ATOM 681 O O . ARG A 1 91 ? -4.891 9.761 8.690 1.00 90.62 91 ARG A O 1
ATOM 688 N N . PHE A 1 92 ? -4.395 8.361 10.393 1.00 91.62 92 PHE A N 1
ATOM 689 C CA . PHE A 1 92 ? -5.718 8.308 10.982 1.00 91.62 92 PHE A CA 1
ATOM 690 C C . PHE A 1 92 ? -5.706 9.005 12.339 1.00 91.62 92 PHE A C 1
ATOM 692 O O . PHE A 1 92 ? -4.763 8.905 13.121 1.00 91.62 92 PHE A O 1
ATOM 699 N N . SER A 1 93 ? -6.773 9.744 12.612 1.00 92.75 93 SER A N 1
ATOM 700 C CA . SER A 1 93 ? -7.078 10.266 13.939 1.00 92.75 93 SER A CA 1
ATOM 701 C C . SER A 1 93 ? -7.489 9.134 14.884 1.00 92.75 93 SER A C 1
ATOM 703 O O . SER A 1 93 ? -7.902 8.066 14.438 1.00 92.75 93 SER A O 1
ATOM 705 N N . ALA A 1 94 ? -7.493 9.403 16.192 1.00 92.12 94 ALA A N 1
ATOM 706 C CA . ALA A 1 94 ? -7.976 8.460 17.208 1.00 92.12 94 ALA A CA 1
ATOM 707 C C . ALA A 1 94 ? -9.436 8.003 16.995 1.00 92.12 94 ALA A C 1
ATOM 709 O O . ALA A 1 94 ? -9.851 6.979 17.520 1.00 92.12 94 ALA A O 1
ATOM 710 N N . ASN A 1 95 ? -10.211 8.740 16.193 1.00 92.12 95 ASN A N 1
ATOM 711 C CA . ASN A 1 95 ? -11.586 8.390 15.834 1.00 92.12 95 ASN A CA 1
ATOM 712 C C . ASN A 1 95 ? -11.675 7.589 14.521 1.00 92.12 95 ASN A C 1
ATOM 714 O O . ASN A 1 95 ? -12.759 7.477 13.953 1.00 92.12 95 ASN A O 1
ATOM 718 N N . GLY A 1 96 ? -10.546 7.121 13.980 1.00 91.25 96 GLY A N 1
ATOM 719 C CA . GLY A 1 96 ? -10.488 6.350 12.738 1.00 91.25 96 GLY A CA 1
ATOM 720 C C . GLY A 1 96 ? -10.657 7.175 11.463 1.00 91.25 96 GLY A C 1
ATOM 721 O O . GLY A 1 96 ? -10.731 6.622 10.375 1.00 91.25 96 GLY A O 1
ATOM 722 N N . LYS A 1 97 ? -10.711 8.510 11.552 1.00 91.12 97 LYS A N 1
ATOM 723 C CA . LYS A 1 97 ? -10.828 9.373 10.364 1.00 91.12 97 LYS A CA 1
ATOM 724 C C . LYS A 1 97 ? -9.477 9.712 9.769 1.00 91.12 97 LYS A C 1
ATOM 726 O O . LYS A 1 97 ? -8.573 10.041 10.536 1.00 91.12 97 LYS A O 1
ATOM 731 N N . ILE A 1 98 ? -9.373 9.752 8.442 1.00 87.56 98 ILE A N 1
ATOM 732 C CA . ILE A 1 98 ? -8.165 10.247 7.768 1.00 87.56 98 ILE A CA 1
ATOM 733 C C . ILE A 1 98 ? -7.922 11.712 8.126 1.00 87.56 98 ILE A C 1
ATOM 735 O O . ILE A 1 98 ? -8.834 12.538 8.083 1.00 87.56 98 ILE A O 1
ATOM 739 N N . CYS A 1 99 ? -6.678 12.026 8.480 1.00 87.31 99 CYS A N 1
ATOM 740 C CA . CYS A 1 99 ? -6.236 13.377 8.818 1.00 87.31 99 CYS A CA 1
ATOM 741 C C . CYS A 1 99 ? -4.977 13.827 8.058 1.00 87.31 99 CYS A C 1
ATOM 743 O O . CYS A 1 99 ? -4.571 14.978 8.206 1.00 87.31 99 CYS A O 1
ATOM 745 N N . GLY A 1 100 ? -4.375 12.961 7.238 1.00 80.94 100 GLY A N 1
ATOM 746 C CA . GLY A 1 100 ? -3.249 13.310 6.374 1.00 80.94 100 GLY A CA 1
ATOM 747 C C . GLY A 1 100 ? -2.643 12.104 5.659 1.00 80.94 100 GLY A C 1
ATOM 748 O O . GLY A 1 100 ? -3.020 10.964 5.937 1.00 80.94 100 GLY A O 1
ATOM 749 N N . ALA A 1 101 ? -1.698 12.384 4.766 1.00 73.50 101 ALA A N 1
ATOM 750 C CA . ALA A 1 101 ? -0.846 11.425 4.071 1.00 73.50 101 ALA A CA 1
ATOM 751 C C . ALA A 1 101 ? 0.522 12.061 3.777 1.00 73.50 101 ALA A C 1
ATOM 753 O O . ALA A 1 101 ? 0.563 13.314 3.704 1.00 73.50 101 ALA A O 1
#

Sequence (101 aa):
DAPHVYAVAGAAYDEMMREEKNQSIIISGESGAGKTETAKYAMQYLEALGGGSFGVDNEILKTNCILEAFGNAKTSRNDNSSRFGKLMEIRFSANGKICGA

Solvent-accessible surface area (backbone atoms only — not comparable to full-atom values): 6313 Å² total; per-residue (Å²): 135,76,96,47,66,57,54,56,42,47,54,43,51,52,47,25,70,72,69,76,40,93,72,85,86,88,80,80,76,64,84,86,70,46,52,71,59,54,52,50,55,30,48,54,48,53,35,62,70,16,72,45,91,63,60,56,66,58,51,56,57,59,46,45,63,56,50,44,73,75,36,35,40,69,53,100,87,38,74,76,26,70,77,64,88,88,86,83,62,76,39,62,43,99,84,53,32,59,76,51,106

Nearest PDB structures (foldseek):
  2bkh-assembly1_A  TM=9.705E-01  e=2.583E-06  Sus scrofa
  4dbp-assembly1_A  TM=9.469E-01  e=2.974E-05  Sus scrofa
  2x51-assembly1_A  TM=9.497E-01  e=3.172E-05  Sus scrofa
  3l9i-assembly1_A  TM=9.683E-01  e=4.665E-05  Sus scrofa
  6bnv-assembly1_I  TM=9.513E-01  e=6.861E-05  Sus scrofa

Radius of gyration: 14.92 Å; Cα contacts (8 Å, |Δi|>4): 94; chains: 1; bounding box: 32×28×39 Å

InterPro domains:
  IPR001609 Myosin head, motor domain-li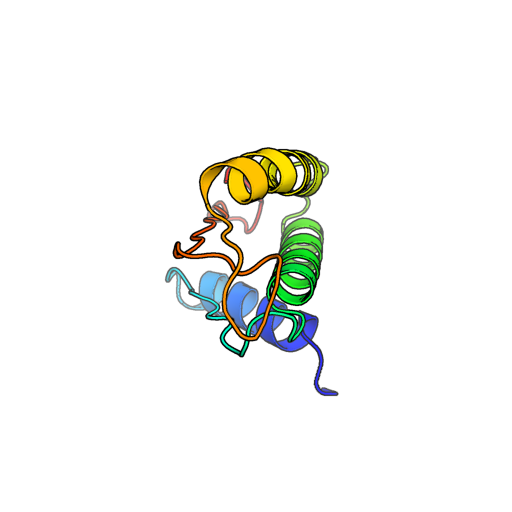ke [PF00063] (3-101)
  IPR001609 Myosin head, motor domain-like [PR00193] (22-47)
  IPR001609 Myosin head, motor domain-like [PR00193] (65-92)
  IPR001609 Myosin head, motor domain-like [PS51456] (1-101)
  IPR027417 P-loop containing nucleoside triphosphate hydrolase [SSF52540] (2-101)
  IPR036961 Kinesin motor domain superfamily [G3DSA:3.40.850.10] (2-101)

Secondary structure (DSSP, 8-state):
----HHHHHHHHHHHHHHHT---------STTSSHHHHHHHHHHHHHHHTT---THHHHHHHHHHHHHHHHEE--SS-TTEE-S------EE-TTS-EEE-

pLDDT: mean 87.32, std 9.5, range [57.75, 97.69]

Mean predicted aligned error: 5.2 Å

Organism: Noccaea caerulescens (NCBI:txid107243)